Protein AF-A0A545T3X7-F1 (afdb_monomer)

Organism: NCBI:txid2591009

Secondary structure (DSSP, 8-state):
--HHHHHHHHHHHHHHHHHHHHHHHHHHHHHHHHHHHHHHHHHHHHHHHHHH-HHHHHHHHHHHHHHHHHHHHHHHHHHHHHHHHHHHHHHHHHHHHHHHHHHHHHHHHHHHHHHHHHHHHHHHHHHHHHHHHHHHHHTT-

Radius of gyration: 34.67 Å; Cα contacts (8 Å, |Δi|>4): 52; chains: 1; bounding box: 70×32×105 Å

Mean predicted aligned error: 6.69 Å

Structure (mmCIF, N/CA/C/O backbone):
data_AF-A0A545T3X7-F1
#
_entry.id   AF-A0A545T3X7-F1
#
loop_
_atom_site.group_PDB
_atom_site.id
_atom_site.type_symbol
_atom_site.label_atom_id
_atom_site.label_alt_id
_atom_site.label_comp_id
_atom_site.label_asym_id
_atom_site.label_entity_id
_atom_site.label_seq_id
_atom_site.pdbx_PDB_ins_code
_atom_site.Cartn_x
_atom_site.Cartn_y
_atom_site.Cartn_z
_atom_site.occupancy
_atom_site.B_iso_or_equiv
_atom_site.auth_seq_id
_atom_site.auth_comp_id
_atom_site.auth_asym_id
_atom_site.auth_atom_id
_atom_site.pdbx_PDB_model_num
ATOM 1 N N . MET A 1 1 ? -28.451 -6.592 16.609 1.00 58.19 1 MET A N 1
ATOM 2 C CA . MET A 1 1 ? -27.197 -5.908 16.231 1.00 58.19 1 MET A CA 1
ATOM 3 C C . MET A 1 1 ? -27.307 -4.470 16.694 1.00 58.19 1 MET A C 1
ATOM 5 O O . MET A 1 1 ? -28.327 -3.854 16.415 1.00 58.19 1 MET A O 1
ATOM 9 N N . THR A 1 2 ? -26.345 -3.978 17.474 1.00 78.81 2 THR A N 1
ATOM 10 C CA . THR A 1 2 ? -26.318 -2.575 17.917 1.00 78.81 2 THR A CA 1
ATOM 11 C C . THR A 1 2 ? -25.789 -1.687 16.787 1.00 78.81 2 THR A C 1
ATOM 13 O O . THR A 1 2 ? -25.039 -2.161 15.934 1.00 78.81 2 THR A O 1
ATOM 16 N N . ALA A 1 3 ? -26.154 -0.401 16.780 1.00 84.00 3 ALA A N 1
ATOM 17 C CA . ALA A 1 3 ? -25.655 0.569 15.797 1.00 84.00 3 ALA A CA 1
ATOM 18 C C . ALA A 1 3 ? -24.112 0.668 15.786 1.00 84.00 3 ALA A C 1
ATOM 20 O O . ALA A 1 3 ? -23.499 0.951 14.758 1.00 84.00 3 ALA A O 1
ATOM 21 N N . LEU A 1 4 ? -23.470 0.370 16.919 1.00 84.69 4 LEU A N 1
ATOM 22 C CA . LEU A 1 4 ? -22.017 0.355 17.048 1.00 84.69 4 LEU A CA 1
ATOM 23 C C . LEU A 1 4 ? -21.366 -0.818 16.300 1.00 84.69 4 LEU A C 1
ATOM 25 O O . LEU A 1 4 ? -20.344 -0.631 15.648 1.00 84.69 4 LEU A O 1
ATOM 29 N N . ASN A 1 5 ? -21.990 -1.999 16.311 1.00 87.19 5 ASN A N 1
ATOM 30 C CA . ASN A 1 5 ? -21.491 -3.167 15.582 1.00 87.19 5 ASN A CA 1
ATOM 31 C C . ASN A 1 5 ? -21.538 -2.940 14.056 1.00 87.19 5 ASN A C 1
ATOM 33 O O . ASN A 1 5 ? -20.607 -3.305 13.339 1.00 87.19 5 ASN A O 1
ATOM 37 N N . SER A 1 6 ? -22.574 -2.251 13.554 1.00 90.00 6 SER A N 1
ATOM 38 C CA . SER A 1 6 ? -22.614 -1.837 12.144 1.00 90.00 6 SER A CA 1
ATOM 39 C C . SER A 1 6 ? -21.511 -0.839 11.788 1.00 90.00 6 SER A C 1
ATOM 41 O O . SER A 1 6 ? -20.906 -0.987 10.731 1.00 90.00 6 SER A O 1
ATOM 43 N N . LEU A 1 7 ? -21.199 0.124 12.664 1.00 90.19 7 LEU A N 1
ATOM 44 C CA . LEU A 1 7 ? -20.109 1.082 12.433 1.00 90.19 7 LEU A CA 1
ATOM 45 C C . LEU A 1 7 ? -18.742 0.391 12.388 1.00 90.19 7 LEU A C 1
ATOM 47 O O . LEU A 1 7 ? -17.956 0.651 11.482 1.00 90.19 7 LEU A O 1
ATOM 51 N N . VAL A 1 8 ? -18.482 -0.547 13.305 1.00 92.94 8 VAL A N 1
ATOM 52 C CA . VAL A 1 8 ? -17.253 -1.361 13.285 1.00 92.94 8 VAL A CA 1
ATOM 53 C C . VAL A 1 8 ? -17.110 -2.095 11.951 1.00 92.94 8 VAL A C 1
ATOM 55 O O . VAL A 1 8 ? -16.026 -2.115 11.374 1.00 92.94 8 VAL A O 1
ATOM 58 N N . ARG A 1 9 ? -18.201 -2.664 11.424 1.00 94.31 9 ARG A N 1
ATOM 59 C CA . ARG A 1 9 ? -18.182 -3.377 10.142 1.00 94.31 9 ARG A CA 1
ATOM 60 C C . ARG A 1 9 ? -17.908 -2.457 8.951 1.00 94.31 9 ARG A C 1
ATOM 62 O O . ARG A 1 9 ? -17.160 -2.853 8.063 1.00 94.31 9 ARG A O 1
ATOM 69 N N . VAL A 1 10 ? -18.495 -1.260 8.931 1.00 95.06 10 VAL A N 1
ATOM 70 C CA . VAL A 1 10 ? -18.242 -0.264 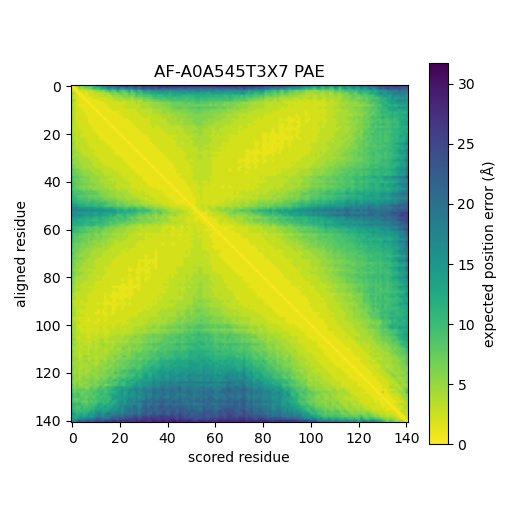7.876 1.00 95.06 10 VAL A CA 1
ATOM 71 C C . VAL A 1 10 ? -16.772 0.149 7.886 1.00 95.06 10 VAL A C 1
ATOM 73 O O . VAL A 1 10 ? -16.106 0.027 6.865 1.00 95.06 10 VAL A O 1
ATOM 76 N N . HIS A 1 11 ? -16.225 0.515 9.046 1.00 93.75 11 HIS A N 1
ATOM 77 C CA . HIS A 1 11 ? -14.818 0.913 9.149 1.00 93.75 11 HIS A CA 1
ATOM 78 C C . HIS A 1 11 ? -13.834 -0.232 8.883 1.00 93.75 11 HIS A C 1
ATOM 80 O O . HIS A 1 11 ? -12.724 0.006 8.413 1.00 93.75 11 HIS A O 1
ATOM 86 N N . GLN A 1 12 ? -14.225 -1.480 9.154 1.00 96.44 12 GLN A N 1
ATOM 87 C CA . GLN A 1 12 ? -13.440 -2.646 8.756 1.00 96.44 12 GLN A CA 1
ATOM 88 C C . GLN A 1 12 ? -13.368 -2.757 7.229 1.00 96.44 12 GLN A C 1
ATOM 90 O O . GLN A 1 12 ? -12.285 -2.950 6.686 1.00 96.44 12 GLN A O 1
ATOM 95 N N . TRP A 1 13 ? -14.500 -2.589 6.542 1.00 97.38 13 TRP A N 1
ATOM 96 C CA . TRP A 1 13 ? -14.544 -2.623 5.082 1.00 97.38 13 TRP A CA 1
ATOM 97 C C . TRP A 1 13 ? -13.743 -1.473 4.454 1.00 97.38 13 TRP A C 1
ATOM 99 O O . TRP A 1 13 ? -12.952 -1.717 3.549 1.00 97.38 13 TRP A O 1
ATOM 109 N N . GLU A 1 14 ? -13.856 -0.255 4.992 1.00 96.06 14 GLU A N 1
ATOM 110 C CA . GLU A 1 14 ? -13.044 0.896 4.562 1.00 96.06 14 GLU A CA 1
ATOM 111 C C . GLU A 1 14 ? -11.536 0.645 4.731 1.00 96.06 14 GLU A C 1
ATOM 113 O O . GLU A 1 14 ? -10.732 1.008 3.869 1.00 96.06 14 GLU A O 1
ATOM 118 N N . LEU A 1 15 ? -11.129 0.019 5.842 1.00 98.00 15 LEU A N 1
ATOM 119 C CA . LEU A 1 15 ? -9.733 -0.348 6.073 1.00 98.00 15 LEU A CA 1
ATOM 120 C C . LEU A 1 15 ? -9.252 -1.377 5.046 1.00 98.00 15 LEU A C 1
ATOM 122 O O . LEU A 1 15 ? -8.137 -1.260 4.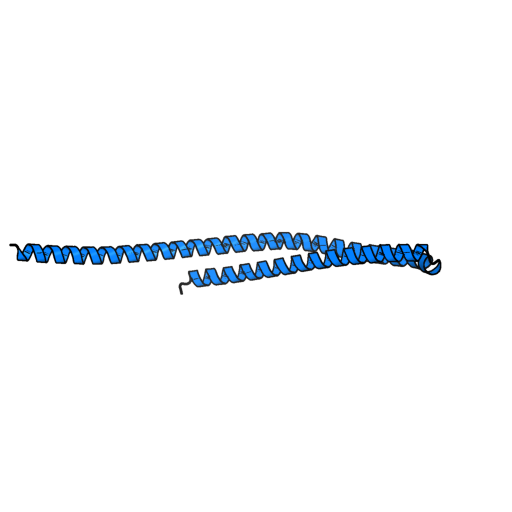532 1.00 98.00 15 LEU A O 1
ATOM 126 N N . ASP A 1 16 ? -10.072 -2.386 4.763 1.00 98.19 16 ASP A N 1
ATOM 127 C CA . ASP A 1 16 ? -9.733 -3.443 3.815 1.00 98.19 16 ASP A CA 1
ATOM 128 C C . ASP A 1 16 ? -9.641 -2.898 2.380 1.00 98.19 16 ASP A C 1
ATOM 130 O O . ASP A 1 16 ? -8.707 -3.245 1.658 1.00 98.19 16 ASP A O 1
ATOM 134 N N . GLU A 1 17 ? -10.516 -1.967 1.993 1.00 98.06 17 GLU A N 1
ATOM 135 C CA . GLU A 1 17 ? -10.444 -1.263 0.706 1.00 98.06 17 GLU A CA 1
ATOM 136 C C . GLU A 1 17 ? -9.143 -0.456 0.570 1.00 98.06 17 GLU A C 1
ATOM 138 O O . GLU A 1 17 ? -8.426 -0.573 -0.429 1.00 98.06 17 GLU A O 1
ATOM 143 N N . LYS A 1 18 ? -8.773 0.310 1.604 1.00 97.75 18 LYS A N 1
ATOM 144 C CA . LYS A 1 18 ? -7.517 1.079 1.614 1.00 97.75 18 LYS A CA 1
ATOM 145 C C . LYS A 1 18 ? -6.285 0.181 1.553 1.00 97.75 18 LYS A C 1
ATOM 147 O O . LYS A 1 18 ? -5.332 0.490 0.839 1.00 97.75 18 LYS A O 1
ATOM 152 N N . ARG A 1 19 ? -6.302 -0.948 2.266 1.00 98.31 19 ARG A N 1
ATOM 153 C CA . ARG A 1 19 ? -5.233 -1.957 2.204 1.00 98.31 19 ARG A CA 1
ATOM 154 C C . ARG A 1 19 ? -5.122 -2.579 0.821 1.00 98.31 19 ARG A C 1
ATOM 156 O O . ARG A 1 19 ? -4.009 -2.761 0.341 1.00 98.31 19 ARG A O 1
ATOM 163 N N . GLN A 1 20 ? -6.252 -2.877 0.185 1.00 98.44 20 GLN A N 1
ATOM 164 C CA . GLN A 1 20 ? -6.268 -3.419 -1.167 1.00 98.44 20 GLN A CA 1
ATOM 165 C C . GLN A 1 20 ? -5.666 -2.420 -2.162 1.00 98.44 20 GLN A C 1
ATOM 167 O O . GLN A 1 20 ? -4.782 -2.785 -2.933 1.00 98.44 20 GLN A O 1
ATOM 172 N N . LYS A 1 21 ? -6.060 -1.145 -2.078 1.00 98.00 21 LYS A N 1
ATOM 173 C CA . LYS A 1 21 ? -5.492 -0.067 -2.899 1.00 98.00 21 LYS A CA 1
ATOM 174 C C . LYS A 1 21 ? -3.978 0.074 -2.704 1.00 98.00 21 LYS A C 1
ATOM 176 O O . LYS A 1 21 ? -3.251 0.165 -3.691 1.00 98.00 21 LYS A O 1
ATOM 181 N N . LEU A 1 22 ? -3.500 0.052 -1.457 1.00 98.50 22 LEU A N 1
ATOM 182 C CA . LEU A 1 22 ? -2.067 0.070 -1.145 1.00 98.50 22 LEU A CA 1
ATOM 183 C C . LEU A 1 22 ? -1.344 -1.134 -1.769 1.00 98.50 22 LEU A C 1
ATOM 185 O O . LEU A 1 22 ? -0.340 -0.955 -2.454 1.00 98.50 22 LEU A O 1
ATOM 189 N N . ALA A 1 23 ? -1.881 -2.343 -1.595 1.00 98.50 23 ALA A N 1
ATOM 190 C CA . ALA A 1 23 ? -1.289 -3.558 -2.147 1.00 98.50 23 ALA A CA 1
ATOM 191 C C . ALA A 1 23 ? -1.215 -3.525 -3.683 1.00 98.50 23 ALA A C 1
ATOM 193 O O . ALA A 1 23 ? -0.242 -3.994 -4.271 1.00 98.50 23 ALA A O 1
ATOM 194 N N . ASP A 1 24 ? -2.220 -2.959 -4.353 1.00 98.38 24 ASP A N 1
ATOM 195 C CA . ASP A 1 24 ? -2.216 -2.824 -5.811 1.00 98.38 24 ASP A CA 1
ATOM 196 C C . ASP A 1 24 ? -1.183 -1.799 -6.300 1.00 98.38 24 ASP A C 1
ATOM 198 O O . ASP A 1 24 ? -0.534 -2.029 -7.325 1.00 98.38 24 ASP A O 1
ATOM 202 N N . MET A 1 25 ? -0.963 -0.716 -5.548 1.00 98.25 25 MET A N 1
ATOM 203 C CA . MET A 1 25 ? 0.115 0.240 -5.821 1.00 98.25 25 MET A CA 1
ATOM 204 C C . MET A 1 25 ? 1.501 -0.384 -5.622 1.00 98.25 25 MET A C 1
ATOM 206 O O . MET A 1 25 ? 2.366 -0.223 -6.481 1.00 98.25 25 MET A O 1
ATOM 210 N N . GLU A 1 26 ? 1.710 -1.139 -4.541 1.00 97.94 26 GLU A N 1
ATOM 211 C CA . GLU A 1 26 ? 2.975 -1.844 -4.284 1.00 97.94 26 GLU A CA 1
ATOM 212 C C . GLU A 1 26 ? 3.270 -2.876 -5.386 1.00 97.94 26 GLU A C 1
ATOM 214 O O . GLU A 1 26 ? 4.360 -2.884 -5.953 1.00 97.94 26 GLU A O 1
ATOM 219 N N . ARG A 1 27 ? 2.266 -3.654 -5.814 1.00 98.56 27 ARG A N 1
ATOM 220 C CA . ARG A 1 27 ? 2.402 -4.575 -6.959 1.00 98.56 27 ARG A CA 1
ATOM 221 C C . ARG A 1 27 ? 2.758 -3.859 -8.258 1.00 98.56 27 ARG A C 1
ATOM 223 O O . ARG A 1 27 ? 3.465 -4.420 -9.096 1.00 98.56 27 ARG A O 1
ATOM 230 N N . LEU A 1 28 ? 2.217 -2.663 -8.486 1.00 98.12 28 LEU A N 1
ATOM 231 C CA . LEU A 1 28 ? 2.560 -1.871 -9.665 1.00 98.12 28 LEU A CA 1
ATOM 232 C C . LEU A 1 28 ? 4.011 -1.381 -9.593 1.00 98.12 28 LEU A C 1
ATOM 234 O O . LEU A 1 28 ? 4.705 -1.414 -10.608 1.00 98.12 28 LEU A O 1
ATOM 238 N N . LEU A 1 29 ? 4.484 -0.986 -8.410 1.00 98.19 29 LEU A N 1
ATOM 239 C CA . LEU A 1 29 ? 5.877 -0.598 -8.201 1.00 98.19 29 LEU A CA 1
ATOM 240 C C . LEU A 1 29 ? 6.825 -1.765 -8.501 1.00 98.19 29 LEU A C 1
ATOM 242 O O . LEU A 1 29 ? 7.779 -1.586 -9.259 1.00 98.19 29 LEU A O 1
ATOM 246 N N . ASP A 1 30 ? 6.518 -2.960 -7.996 1.00 98.38 30 ASP A N 1
ATOM 247 C CA . ASP A 1 30 ? 7.300 -4.172 -8.260 1.00 98.38 30 ASP A CA 1
ATOM 248 C C . ASP A 1 30 ? 7.350 -4.499 -9.760 1.00 98.38 30 ASP A C 1
ATOM 250 O O . ASP A 1 30 ? 8.393 -4.869 -10.302 1.00 98.38 30 ASP A O 1
ATOM 254 N N . LYS A 1 31 ? 6.230 -4.333 -10.477 1.00 98.25 31 LYS A N 1
ATOM 255 C CA . LYS A 1 31 ? 6.192 -4.504 -11.939 1.00 98.25 31 LYS A CA 1
ATOM 256 C C . LYS A 1 31 ? 7.114 -3.516 -12.650 1.00 98.25 31 LYS A C 1
ATOM 258 O O . LYS A 1 31 ? 7.895 -3.937 -13.495 1.00 98.25 31 LYS A O 1
ATOM 263 N N . LEU A 1 32 ? 7.077 -2.235 -12.281 1.00 97.94 32 LEU A N 1
ATOM 264 C CA . LEU A 1 32 ? 7.949 -1.214 -12.875 1.00 97.94 32 LEU A CA 1
ATOM 265 C C . LEU A 1 32 ? 9.436 -1.488 -12.603 1.00 97.94 32 LEU A C 1
ATOM 267 O O . LEU A 1 32 ? 10.267 -1.283 -13.488 1.00 97.94 32 LEU A O 1
ATOM 271 N N . GLN A 1 33 ? 9.776 -1.986 -11.412 1.00 97.88 33 GLN A N 1
ATOM 272 C CA . GLN A 1 33 ? 11.141 -2.407 -11.082 1.00 97.88 33 GLN A CA 1
ATOM 273 C C . GLN A 1 33 ? 11.600 -3.588 -11.945 1.00 97.88 33 GLN A C 1
ATOM 275 O O . GLN A 1 33 ? 12.714 -3.578 -12.471 1.00 97.88 33 GLN A O 1
ATOM 280 N N . ASN A 1 34 ? 10.732 -4.583 -12.136 1.00 98.06 34 ASN A N 1
ATOM 281 C CA . ASN A 1 34 ? 11.021 -5.722 -13.004 1.00 98.06 34 ASN A CA 1
ATOM 282 C C . ASN A 1 34 ? 11.188 -5.296 -14.469 1.00 98.06 34 ASN A C 1
ATOM 284 O O . ASN A 1 34 ? 12.133 -5.732 -15.127 1.00 98.06 34 ASN A O 1
ATOM 288 N N . ASP A 1 35 ? 10.325 -4.408 -14.966 1.00 97.12 35 ASP A N 1
ATOM 289 C CA . ASP A 1 35 ? 10.424 -3.862 -16.322 1.00 97.12 35 ASP A CA 1
ATOM 290 C C . ASP A 1 35 ? 11.742 -3.104 -16.524 1.00 97.12 35 ASP A C 1
ATOM 292 O O . ASP A 1 35 ? 12.395 -3.245 -17.561 1.00 97.12 35 ASP A O 1
ATOM 296 N N . LEU A 1 36 ? 12.166 -2.323 -15.525 1.00 97.25 36 LEU A N 1
ATOM 297 C CA . LEU A 1 36 ? 13.448 -1.627 -15.549 1.00 97.25 36 LEU A CA 1
ATOM 298 C C . LEU A 1 36 ? 14.616 -2.616 -15.652 1.00 97.25 36 LEU A C 1
ATOM 300 O O . LEU A 1 36 ? 15.474 -2.456 -16.520 1.00 97.25 36 LEU A O 1
ATOM 304 N N . MET A 1 37 ? 14.611 -3.667 -14.830 1.00 97.50 37 MET A N 1
ATOM 305 C CA . MET A 1 37 ? 15.639 -4.709 -14.860 1.00 97.50 37 MET A CA 1
ATOM 306 C C . MET A 1 37 ? 15.693 -5.419 -16.222 1.00 97.50 37 MET A C 1
ATOM 308 O O . MET A 1 37 ? 16.777 -5.656 -16.754 1.00 97.50 37 MET A O 1
ATOM 312 N N . GLN A 1 38 ? 14.541 -5.734 -16.820 1.00 97.19 38 GLN A N 1
ATOM 313 C CA . GLN A 1 38 ? 14.487 -6.354 -18.148 1.00 97.19 38 GLN A CA 1
ATOM 314 C C . GLN A 1 38 ? 15.058 -5.440 -19.236 1.00 97.19 38 GLN A C 1
ATOM 316 O O . GLN A 1 38 ? 15.784 -5.905 -20.115 1.00 97.19 38 GLN A O 1
ATOM 321 N N . ILE A 1 39 ? 14.768 -4.138 -19.172 1.00 96.50 39 ILE A N 1
ATOM 322 C CA . ILE A 1 39 ? 15.319 -3.153 -20.110 1.00 96.50 39 ILE A CA 1
ATOM 323 C C . ILE A 1 39 ? 16.841 -3.063 -19.974 1.00 96.50 39 ILE A C 1
ATOM 325 O O . ILE A 1 39 ? 17.536 -2.985 -20.985 1.00 96.50 39 ILE A O 1
ATOM 329 N N . GLU A 1 40 ? 17.372 -3.096 -18.753 1.00 95.25 40 GLU A N 1
ATOM 330 C CA . GLU A 1 40 ? 18.818 -3.068 -18.511 1.00 95.25 40 GLU A CA 1
ATOM 331 C C . GLU A 1 40 ? 19.510 -4.333 -19.033 1.00 95.25 40 GLU A C 1
ATOM 333 O O . GLU A 1 40 ? 20.544 -4.245 -19.696 1.00 95.25 40 GLU A O 1
ATOM 338 N N . GLN A 1 41 ? 18.905 -5.506 -18.831 1.00 96.75 41 GLN A N 1
ATOM 339 C CA . GLN A 1 41 ? 19.405 -6.761 -19.399 1.00 96.75 41 GLN A CA 1
ATOM 340 C C . GLN A 1 41 ? 19.390 -6.739 -20.933 1.00 96.75 41 GLN A C 1
ATOM 342 O O . GLN A 1 41 ? 20.384 -7.101 -21.568 1.00 96.75 41 GLN A O 1
ATOM 347 N N . ALA A 1 42 ? 18.290 -6.272 -21.533 1.00 95.12 42 ALA A N 1
ATOM 348 C CA . ALA A 1 42 ? 18.171 -6.129 -22.981 1.00 95.12 42 ALA A CA 1
ATOM 349 C C . ALA A 1 42 ? 19.214 -5.146 -23.532 1.00 95.12 42 ALA A C 1
ATOM 351 O O . ALA A 1 42 ? 19.853 -5.422 -24.545 1.00 95.12 42 ALA A O 1
ATOM 352 N N . TYR A 1 43 ? 19.448 -4.030 -22.840 1.00 96.00 43 TYR A N 1
ATOM 353 C CA . TYR A 1 43 ? 20.463 -3.049 -23.213 1.00 96.00 43 TYR A CA 1
ATOM 354 C C . TYR A 1 43 ? 21.876 -3.640 -23.238 1.00 96.00 43 TYR A C 1
ATOM 356 O O . TYR A 1 43 ? 22.597 -3.466 -24.220 1.00 96.00 43 TYR A O 1
ATOM 364 N N . GLU A 1 44 ? 22.265 -4.385 -22.201 1.00 95.94 44 GLU A N 1
ATOM 365 C CA . GLU A 1 44 ? 23.579 -5.036 -22.164 1.00 95.94 44 GLU A CA 1
ATOM 366 C C . GLU A 1 44 ? 23.720 -6.127 -23.233 1.00 95.94 44 GLU A C 1
ATOM 368 O O . GLU A 1 44 ? 24.808 -6.316 -23.782 1.00 95.94 44 GLU A O 1
ATOM 373 N N . SER A 1 45 ? 22.634 -6.830 -23.570 1.00 94.75 45 SER A N 1
ATOM 374 C CA . SER A 1 45 ? 22.643 -7.792 -24.677 1.00 94.75 45 SER A CA 1
ATOM 375 C C . SER A 1 45 ? 22.855 -7.106 -26.031 1.00 94.75 45 SER A C 1
ATOM 377 O O . SER A 1 45 ? 23.737 -7.514 -26.788 1.00 94.75 45 SER A O 1
ATOM 379 N N . GLU A 1 46 ? 22.150 -6.001 -26.286 1.00 93.38 46 GLU A N 1
ATOM 380 C CA . GLU A 1 46 ? 22.247 -5.245 -27.536 1.00 93.38 46 GLU A CA 1
ATOM 381 C C . GLU A 1 46 ? 23.638 -4.621 -27.701 1.00 93.38 46 GLU A C 1
ATOM 383 O O . GLU A 1 46 ? 24.239 -4.663 -28.772 1.00 93.38 46 GLU A O 1
ATOM 388 N N . LYS A 1 47 ? 24.211 -4.115 -26.604 1.00 93.75 47 LYS A N 1
ATOM 389 C CA . LYS A 1 47 ? 25.567 -3.558 -26.579 1.00 93.75 47 LYS A CA 1
ATOM 390 C C . LYS A 1 47 ? 26.628 -4.588 -26.974 1.00 93.75 47 LYS A C 1
ATOM 392 O O . LYS A 1 47 ? 27.574 -4.261 -27.695 1.00 93.75 47 LYS A O 1
ATOM 397 N N . LYS A 1 48 ? 26.486 -5.837 -26.517 1.00 94.56 48 LYS A N 1
ATOM 398 C CA . LYS A 1 48 ? 27.389 -6.933 -26.906 1.00 94.56 48 LYS A CA 1
ATOM 399 C C . LYS A 1 48 ? 27.272 -7.233 -28.399 1.00 94.56 48 LYS A C 1
ATOM 401 O O . LYS A 1 48 ? 28.297 -7.332 -29.064 1.00 94.56 48 LYS A O 1
ATOM 406 N N . ILE A 1 49 ? 26.050 -7.300 -28.930 1.00 93.12 49 ILE A N 1
ATOM 407 C CA . ILE A 1 49 ? 25.793 -7.542 -30.360 1.00 93.12 49 ILE A CA 1
ATOM 408 C C . ILE A 1 49 ? 26.398 -6.422 -31.218 1.00 93.12 49 ILE A C 1
ATOM 410 O O . ILE A 1 49 ? 27.112 -6.702 -32.182 1.00 93.12 49 ILE A O 1
ATOM 414 N N . ALA A 1 50 ? 26.204 -5.165 -30.816 1.00 92.81 50 ALA A N 1
ATOM 415 C CA . ALA A 1 50 ? 26.778 -3.993 -31.477 1.00 92.81 50 ALA A CA 1
ATOM 416 C C . ALA A 1 50 ? 28.317 -3.992 -31.496 1.00 92.81 50 ALA A C 1
ATOM 418 O O . ALA A 1 50 ? 28.922 -3.376 -32.365 1.00 92.81 50 ALA A O 1
ATOM 419 N N . THR A 1 51 ? 28.970 -4.701 -30.569 1.00 92.19 51 THR A N 1
ATOM 420 C CA . THR A 1 51 ? 30.435 -4.854 -30.569 1.00 92.19 51 THR A CA 1
ATOM 421 C C . THR A 1 51 ? 30.906 -5.889 -31.603 1.00 92.19 51 THR A C 1
ATOM 423 O O . THR A 1 51 ? 32.059 -5.858 -32.022 1.00 92.19 51 THR A O 1
ATOM 426 N N . THR A 1 52 ? 30.039 -6.818 -32.019 1.00 93.75 52 THR A N 1
ATOM 427 C CA . THR A 1 52 ? 30.385 -7.930 -32.923 1.00 93.75 52 THR A CA 1
ATOM 428 C C . THR A 1 52 ? 29.917 -7.714 -34.368 1.00 93.75 52 THR A C 1
ATOM 430 O O . THR A 1 52 ? 30.559 -8.228 -35.280 1.00 93.75 52 THR A O 1
ATOM 433 N N . SER A 1 53 ? 28.843 -6.949 -34.604 1.00 92.94 53 SER A N 1
ATOM 434 C CA . SER A 1 53 ? 28.330 -6.637 -35.951 1.00 92.94 53 SER A CA 1
ATOM 435 C C . SER A 1 53 ? 28.458 -5.138 -36.270 1.00 92.94 53 SER A C 1
ATOM 437 O O . SER A 1 53 ? 27.910 -4.313 -35.534 1.00 92.94 53 SER A O 1
ATOM 439 N N . PRO A 1 54 ? 29.119 -4.765 -37.384 1.00 88.31 54 PRO A N 1
ATOM 440 C CA . PRO A 1 54 ? 29.187 -3.381 -37.860 1.00 88.31 54 PRO A CA 1
ATOM 441 C C . PRO A 1 54 ? 27.814 -2.770 -38.173 1.00 88.31 54 PRO A C 1
ATOM 443 O O . PRO A 1 54 ? 27.592 -1.586 -37.920 1.00 88.31 54 PRO A O 1
ATOM 446 N N . GLU A 1 55 ? 26.875 -3.567 -38.691 1.00 88.75 55 GLU A N 1
ATOM 447 C CA . GLU A 1 55 ? 25.506 -3.128 -38.971 1.00 88.75 55 GLU A CA 1
ATOM 448 C C . GLU A 1 55 ? 24.760 -2.790 -37.673 1.00 88.75 55 GLU A C 1
ATOM 450 O O . GLU A 1 55 ? 24.114 -1.744 -37.577 1.00 88.75 55 GLU A O 1
ATOM 455 N N . ALA A 1 56 ? 24.899 -3.634 -36.645 1.00 87.81 56 ALA A N 1
ATOM 456 C CA . ALA A 1 56 ? 24.324 -3.384 -35.325 1.00 87.81 56 ALA A CA 1
ATOM 457 C C . ALA A 1 56 ? 24.978 -2.177 -34.628 1.00 87.81 56 ALA A C 1
ATOM 459 O O . ALA A 1 56 ? 24.287 -1.386 -33.984 1.00 87.81 56 ALA A O 1
ATOM 460 N N . ALA A 1 57 ? 26.289 -1.975 -34.809 1.00 90.06 57 ALA A N 1
ATOM 461 C CA . ALA A 1 57 ? 27.011 -0.821 -34.273 1.00 90.06 57 ALA A CA 1
ATOM 462 C C . ALA A 1 57 ? 26.442 0.519 -34.770 1.00 90.06 57 ALA A C 1
ATOM 464 O O . ALA A 1 57 ? 26.365 1.478 -34.002 1.00 90.06 57 ALA A O 1
ATOM 465 N N . ALA A 1 58 ? 26.006 0.581 -36.032 1.00 92.00 58 ALA A N 1
ATOM 466 C CA . ALA A 1 58 ? 25.424 1.788 -36.616 1.00 92.00 58 ALA A CA 1
ATOM 467 C C . ALA A 1 58 ? 24.027 2.117 -36.053 1.00 92.00 58 ALA A C 1
ATOM 469 O O . ALA A 1 58 ? 23.690 3.290 -35.893 1.00 92.00 58 ALA A O 1
ATOM 470 N N . ALA A 1 59 ? 23.216 1.103 -35.731 1.00 91.56 59 ALA A N 1
ATOM 471 C CA . ALA A 1 59 ? 21.865 1.282 -35.188 1.00 91.56 59 ALA A CA 1
ATOM 472 C C . ALA A 1 59 ? 21.836 1.493 -33.660 1.00 91.56 59 ALA A C 1
ATOM 474 O O . ALA A 1 59 ? 20.888 2.081 -33.127 1.00 91.56 59 ALA A O 1
ATOM 475 N N . PHE A 1 60 ? 22.877 1.044 -32.953 1.00 93.19 60 PHE A N 1
ATOM 476 C CA . PHE A 1 60 ? 22.945 1.042 -31.492 1.00 93.19 60 PHE A CA 1
ATOM 477 C C . PHE A 1 60 ? 22.742 2.414 -30.818 1.00 93.19 60 PHE A C 1
ATOM 479 O O . PHE A 1 60 ? 22.012 2.457 -29.827 1.00 93.19 60 PHE A O 1
ATOM 486 N N . PRO A 1 61 ? 23.292 3.546 -31.308 1.00 94.69 61 PRO A N 1
ATOM 487 C CA . PRO A 1 61 ? 23.080 4.850 -30.671 1.00 94.69 61 PRO A CA 1
ATOM 488 C C . PRO A 1 61 ? 21.599 5.240 -30.573 1.00 94.69 61 PRO A C 1
ATOM 490 O O . PRO A 1 61 ? 21.133 5.642 -29.507 1.00 94.69 61 PRO A O 1
ATOM 493 N N . ASN A 1 62 ? 20.833 5.025 -31.648 1.00 94.88 62 ASN A N 1
ATOM 494 C CA . ASN A 1 62 ? 19.397 5.315 -31.671 1.00 94.88 62 ASN A CA 1
ATOM 495 C C . ASN A 1 62 ? 18.631 4.432 -30.675 1.00 94.88 62 ASN A C 1
ATOM 497 O O . ASN A 1 62 ? 17.730 4.903 -29.977 1.00 94.88 62 ASN A O 1
ATOM 501 N N . TYR A 1 63 ? 19.004 3.153 -30.582 1.00 93.81 63 TYR A N 1
ATOM 502 C CA . TYR A 1 63 ? 18.440 2.236 -29.595 1.00 93.81 63 TYR A CA 1
ATOM 503 C C . TYR A 1 63 ? 18.777 2.665 -28.159 1.00 93.81 63 TYR A C 1
ATOM 505 O O . TYR A 1 63 ? 17.895 2.706 -27.300 1.00 93.81 63 TYR A O 1
ATOM 513 N N . ALA A 1 64 ? 20.031 3.043 -27.898 1.00 95.06 64 ALA A N 1
ATOM 514 C CA . ALA A 1 64 ? 20.491 3.487 -26.587 1.00 95.06 64 ALA A CA 1
ATOM 515 C C . ALA A 1 64 ? 19.742 4.740 -26.105 1.00 95.06 64 ALA A C 1
ATOM 517 O O . ALA A 1 64 ? 19.327 4.801 -24.943 1.00 95.06 64 ALA A O 1
ATOM 518 N N . ASP A 1 65 ? 19.497 5.705 -26.994 1.00 96.81 65 ASP A N 1
ATOM 519 C CA . ASP A 1 65 ? 18.708 6.898 -26.678 1.00 96.81 65 ASP A CA 1
ATOM 520 C C . ASP A 1 65 ? 17.243 6.556 -26.366 1.00 96.81 65 ASP A C 1
ATOM 522 O O . ASP A 1 65 ? 16.679 7.059 -25.386 1.00 96.81 65 ASP A O 1
ATOM 526 N N . ALA A 1 66 ? 16.637 5.641 -27.130 1.00 95.88 66 ALA A N 1
ATOM 527 C CA . ALA A 1 66 ? 15.282 5.159 -26.865 1.00 95.88 66 ALA A CA 1
ATOM 528 C C . ALA A 1 66 ? 15.180 4.441 -25.505 1.00 95.88 66 ALA A C 1
ATOM 530 O O . ALA A 1 66 ? 14.256 4.704 -24.726 1.00 95.88 66 ALA A O 1
ATOM 531 N N . VAL A 1 67 ? 16.154 3.585 -25.176 1.00 96.56 67 VAL A N 1
ATOM 532 C CA . VAL A 1 67 ? 16.250 2.903 -23.877 1.00 96.56 67 VAL A CA 1
ATOM 533 C C . VAL A 1 67 ? 16.419 3.907 -22.740 1.00 96.56 67 VAL A C 1
ATOM 535 O O . VAL A 1 67 ? 15.714 3.818 -21.734 1.00 96.56 67 VAL A O 1
ATOM 538 N N . LYS A 1 68 ? 17.296 4.903 -22.898 1.00 96.69 68 LYS A N 1
ATOM 539 C CA . LYS A 1 68 ? 17.518 5.955 -21.898 1.00 96.69 68 LYS A CA 1
ATOM 540 C C . LYS A 1 68 ? 16.238 6.739 -21.615 1.00 96.69 68 LYS A C 1
ATOM 542 O O . LYS A 1 68 ? 15.922 6.983 -20.448 1.00 96.69 68 LYS A O 1
ATOM 547 N N . LEU A 1 69 ? 15.488 7.101 -22.657 1.00 97.12 69 LEU A N 1
ATOM 548 C CA . LEU A 1 69 ? 14.203 7.784 -22.514 1.00 97.12 69 LEU A CA 1
ATOM 549 C C . LEU A 1 69 ? 13.171 6.902 -21.800 1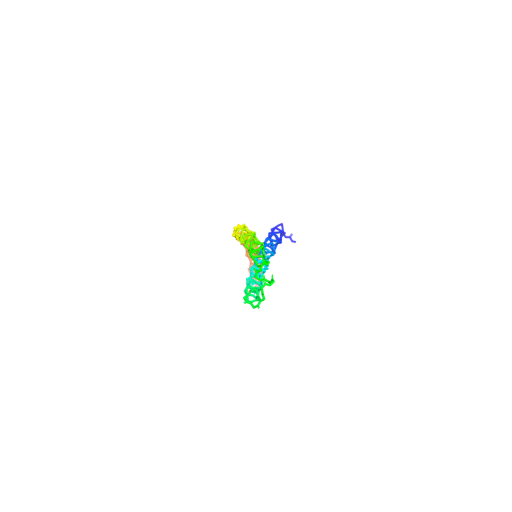.00 97.12 69 LEU A C 1
ATOM 551 O O . LEU A 1 69 ? 12.486 7.371 -20.891 1.00 97.12 69 LEU A O 1
ATOM 555 N N . ARG A 1 70 ? 13.072 5.622 -22.178 1.00 96.31 70 ARG A N 1
ATOM 556 C CA . ARG A 1 70 ? 12.149 4.668 -21.547 1.00 96.31 70 ARG A CA 1
ATOM 557 C C . ARG A 1 70 ? 12.484 4.447 -20.072 1.00 96.31 70 ARG A C 1
ATOM 559 O O . ARG A 1 70 ? 11.583 4.513 -19.241 1.00 96.31 70 ARG A O 1
ATOM 566 N N . ARG A 1 71 ? 13.767 4.267 -19.743 1.00 97.50 71 ARG A N 1
ATOM 567 C CA . ARG A 1 71 ? 14.255 4.153 -18.363 1.00 97.50 71 ARG A CA 1
ATOM 568 C C . ARG A 1 71 ? 13.856 5.365 -17.535 1.00 97.50 71 ARG A C 1
ATOM 570 O O . ARG A 1 71 ? 13.290 5.195 -16.463 1.00 97.50 71 ARG A O 1
ATOM 577 N N . LYS A 1 72 ? 14.101 6.572 -18.055 1.00 97.81 72 LYS A N 1
ATOM 578 C CA . LYS A 1 72 ? 13.736 7.809 -17.360 1.00 97.81 72 LYS A CA 1
ATOM 579 C C . LYS A 1 72 ? 12.236 7.851 -17.051 1.00 97.81 72 LYS A C 1
ATOM 581 O O . LYS A 1 72 ? 11.864 8.092 -15.915 1.00 97.81 72 LYS A O 1
ATOM 586 N N . ARG A 1 73 ? 11.378 7.520 -18.023 1.00 97.50 73 ARG A N 1
ATOM 587 C CA . ARG A 1 73 ? 9.917 7.482 -17.815 1.00 97.50 73 ARG A CA 1
ATOM 588 C C . ARG A 1 73 ? 9.491 6.494 -16.728 1.00 97.50 73 ARG A C 1
ATOM 590 O O . ARG A 1 73 ? 8.604 6.813 -15.940 1.00 97.50 73 ARG A O 1
ATOM 597 N N . ILE A 1 74 ? 10.097 5.306 -16.690 1.00 97.50 74 ILE A N 1
ATOM 598 C CA . ILE A 1 74 ? 9.809 4.304 -15.654 1.00 97.50 74 ILE A CA 1
ATOM 599 C C . ILE A 1 74 ? 10.259 4.817 -14.286 1.00 97.50 74 ILE A C 1
ATOM 601 O O . ILE A 1 74 ? 9.481 4.762 -13.341 1.00 97.50 74 ILE A O 1
ATOM 605 N N . GLN A 1 75 ? 11.464 5.382 -14.190 1.00 97.81 75 GLN A N 1
ATOM 606 C CA . GLN A 1 75 ? 11.990 5.953 -12.948 1.00 97.81 75 GLN A CA 1
ATOM 607 C C . GLN A 1 75 ? 11.122 7.107 -12.428 1.00 97.81 75 GLN A C 1
ATOM 609 O O . GLN A 1 75 ? 10.762 7.109 -11.252 1.00 97.81 75 GLN A O 1
ATOM 614 N N . ASP A 1 76 ? 10.714 8.027 -13.305 1.00 98.06 76 ASP A N 1
ATOM 615 C CA . ASP A 1 76 ? 9.806 9.127 -12.961 1.00 98.06 76 ASP A CA 1
ATOM 616 C C . ASP A 1 76 ? 8.459 8.571 -12.449 1.00 98.06 76 ASP A C 1
ATOM 618 O O . ASP A 1 76 ? 7.939 9.010 -11.423 1.00 98.06 76 ASP A O 1
ATOM 622 N N . SER A 1 77 ? 7.923 7.538 -13.112 1.00 97.56 77 SER A N 1
ATOM 623 C CA . SER A 1 77 ? 6.675 6.874 -12.701 1.00 97.56 77 SER A CA 1
ATOM 624 C C . SER A 1 77 ? 6.809 6.174 -11.345 1.00 97.56 77 SER A C 1
ATOM 626 O O . SER A 1 77 ? 5.908 6.268 -10.514 1.00 97.56 77 SER A O 1
ATOM 628 N N . MET A 1 78 ? 7.939 5.507 -11.091 1.00 98.19 78 MET A N 1
ATOM 629 C CA . MET A 1 78 ? 8.239 4.874 -9.804 1.00 98.19 78 MET A CA 1
ATOM 630 C C . MET A 1 78 ? 8.335 5.905 -8.680 1.00 98.19 78 MET A C 1
ATOM 632 O O . MET A 1 78 ? 7.836 5.654 -7.587 1.00 98.19 78 MET A O 1
ATOM 636 N N . GLN A 1 79 ? 8.940 7.067 -8.939 1.00 98.06 79 GLN A N 1
ATOM 637 C CA . GLN A 1 79 ? 9.044 8.133 -7.947 1.00 98.06 79 GLN A CA 1
ATOM 638 C C . GLN A 1 79 ? 7.659 8.666 -7.569 1.00 98.06 79 GLN A C 1
ATOM 640 O O . GLN A 1 79 ? 7.332 8.723 -6.384 1.00 98.06 79 GLN A O 1
ATOM 645 N N . VAL A 1 80 ? 6.812 8.976 -8.555 1.00 97.88 80 VAL A N 1
ATOM 646 C CA . VAL A 1 80 ? 5.428 9.412 -8.303 1.00 97.88 80 VAL A CA 1
ATOM 647 C C . VAL A 1 80 ? 4.648 8.349 -7.524 1.00 97.88 80 VAL A C 1
ATOM 649 O O . VAL A 1 80 ? 3.983 8.661 -6.534 1.00 97.88 80 VAL A O 1
ATOM 652 N N . LEU A 1 81 ? 4.769 7.083 -7.931 1.00 98.00 81 LEU A N 1
ATOM 653 C CA . LEU A 1 81 ? 4.084 5.973 -7.279 1.00 98.00 81 LEU A CA 1
ATOM 654 C C . LEU A 1 81 ? 4.572 5.752 -5.842 1.00 98.00 81 LEU A C 1
ATOM 656 O O . LEU A 1 81 ? 3.754 5.487 -4.969 1.00 98.00 81 LEU A O 1
ATOM 660 N N . SER A 1 82 ? 5.870 5.913 -5.569 1.00 97.62 82 SER A N 1
ATOM 661 C CA . SER A 1 82 ? 6.419 5.780 -4.213 1.00 97.62 82 SER A CA 1
ATOM 662 C C . SER A 1 82 ? 5.847 6.813 -3.243 1.00 97.62 82 SER A C 1
ATOM 664 O O . SER A 1 82 ? 5.503 6.458 -2.121 1.00 97.62 82 SER A O 1
ATOM 666 N N . VAL A 1 83 ? 5.653 8.058 -3.691 1.00 98.19 83 VAL A N 1
ATOM 667 C CA . VAL A 1 83 ? 5.001 9.095 -2.876 1.00 98.19 83 VAL A CA 1
ATOM 668 C C . VAL A 1 83 ? 3.546 8.710 -2.607 1.00 98.19 83 VAL A C 1
ATOM 670 O O . VAL A 1 83 ? 3.103 8.733 -1.465 1.00 98.19 83 VAL A O 1
ATOM 673 N N . SER A 1 84 ? 2.831 8.247 -3.638 1.00 97.81 84 SER A N 1
ATOM 674 C CA . SER A 1 84 ? 1.440 7.790 -3.493 1.00 97.81 84 SER A CA 1
ATOM 675 C C . SER A 1 84 ? 1.300 6.580 -2.556 1.00 97.81 84 SER A C 1
ATOM 677 O O . SER A 1 84 ? 0.297 6.460 -1.856 1.00 97.81 84 SER A O 1
ATOM 679 N N . ILE A 1 85 ? 2.291 5.683 -2.528 1.00 98.38 85 ILE A N 1
ATOM 680 C CA . ILE A 1 85 ? 2.342 4.544 -1.601 1.00 98.38 85 ILE A CA 1
ATOM 681 C C . ILE A 1 85 ? 2.498 5.030 -0.160 1.00 98.38 85 ILE A C 1
ATOM 683 O O . ILE A 1 85 ? 1.799 4.529 0.720 1.00 98.38 85 ILE A O 1
ATOM 687 N N . GLU A 1 86 ? 3.373 6.002 0.097 1.00 98.31 86 GLU A N 1
ATOM 688 C CA . GLU A 1 86 ? 3.528 6.570 1.440 1.00 98.31 86 GLU A CA 1
ATOM 689 C C . GLU A 1 86 ? 2.243 7.259 1.917 1.00 98.31 86 GLU A C 1
ATOM 691 O O . GLU A 1 86 ? 1.790 7.000 3.036 1.00 98.31 86 GLU A O 1
ATOM 696 N N . ASP A 1 87 ? 1.581 8.022 1.047 1.00 98.12 87 ASP A N 1
ATOM 697 C CA . ASP A 1 87 ? 0.282 8.631 1.354 1.00 98.12 87 ASP A CA 1
ATOM 698 C C . ASP A 1 87 ? -0.783 7.559 1.654 1.00 98.12 87 ASP A C 1
ATOM 700 O O . ASP A 1 87 ? -1.483 7.621 2.669 1.00 98.12 87 ASP A O 1
ATOM 704 N N . ALA A 1 88 ? -0.860 6.503 0.835 1.00 98.00 88 ALA A N 1
ATOM 705 C CA . ALA A 1 88 ? -1.775 5.384 1.060 1.00 98.00 88 ALA A CA 1
ATOM 706 C C . ALA A 1 88 ? -1.476 4.634 2.375 1.00 98.00 88 ALA A C 1
ATOM 708 O O . ALA A 1 88 ? -2.399 4.193 3.068 1.00 98.00 88 ALA A O 1
ATOM 709 N N . ARG A 1 89 ? -0.202 4.514 2.775 1.00 98.25 89 ARG A N 1
ATOM 710 C CA . ARG A 1 89 ? 0.197 3.938 4.072 1.00 98.25 89 ARG A CA 1
ATOM 711 C C . ARG A 1 89 ? -0.286 4.784 5.243 1.00 98.25 89 ARG A C 1
ATOM 713 O O . ARG A 1 89 ? -0.682 4.222 6.269 1.00 98.25 89 ARG A O 1
ATOM 720 N N . GLU A 1 90 ? -0.248 6.108 5.128 1.00 98.38 90 GLU A N 1
ATOM 721 C CA . GLU A 1 90 ? -0.824 7.003 6.137 1.00 98.38 90 GLU A CA 1
ATOM 722 C C . GLU A 1 90 ? -2.357 6.885 6.180 1.00 98.38 90 GLU A C 1
ATOM 724 O O . GLU A 1 90 ? -2.933 6.764 7.263 1.00 98.38 90 GLU A O 1
ATOM 729 N N . GLU A 1 91 ? -3.036 6.797 5.030 1.00 97.56 91 GLU A N 1
ATOM 730 C CA . GLU A 1 91 ? -4.492 6.592 4.975 1.00 97.56 91 GLU A CA 1
ATOM 731 C C . GLU A 1 91 ? -4.937 5.280 5.642 1.00 97.56 91 GLU A C 1
ATOM 733 O O . GLU A 1 91 ? -5.949 5.255 6.360 1.00 97.56 91 GLU A O 1
ATOM 738 N N . VAL A 1 92 ? -4.188 4.192 5.421 1.00 98.12 92 VAL A N 1
ATOM 739 C CA . VAL A 1 92 ? -4.404 2.892 6.076 1.00 98.12 92 VAL A CA 1
ATOM 740 C C . VAL A 1 92 ? -4.194 3.017 7.583 1.00 98.12 92 VAL A C 1
ATOM 742 O O . VAL A 1 92 ? -5.020 2.529 8.358 1.00 98.12 92 VAL A O 1
ATOM 745 N N . ARG A 1 93 ? -3.123 3.694 8.020 1.00 98.19 93 ARG A N 1
ATOM 746 C CA . ARG A 1 93 ? -2.857 3.932 9.448 1.00 98.19 93 ARG A CA 1
ATOM 747 C C . ARG A 1 93 ? -3.981 4.723 10.108 1.00 98.19 93 ARG A C 1
ATOM 749 O O . ARG A 1 93 ? -4.463 4.310 11.163 1.00 98.19 93 ARG A O 1
ATOM 756 N N . ALA A 1 94 ? -4.441 5.802 9.482 1.00 97.31 94 ALA A N 1
ATOM 757 C CA . ALA A 1 94 ? -5.539 6.618 9.989 1.00 97.31 94 ALA A CA 1
ATOM 758 C C . ALA A 1 94 ? -6.851 5.818 10.092 1.00 97.31 94 ALA A C 1
ATOM 760 O O . ALA A 1 94 ? -7.513 5.842 11.130 1.00 97.31 94 ALA A O 1
ATOM 761 N N . SER A 1 95 ? -7.197 5.042 9.058 1.00 96.81 95 SER A N 1
ATOM 762 C CA . SER A 1 95 ? -8.394 4.186 9.064 1.00 96.81 95 SER A CA 1
ATOM 763 C C . SER A 1 95 ? -8.327 3.098 10.139 1.00 96.81 95 SER A C 1
ATOM 765 O O . SER A 1 95 ? -9.303 2.859 10.849 1.00 96.81 95 SER A O 1
ATOM 767 N N . PHE A 1 96 ? -7.155 2.490 10.333 1.00 97.12 96 PHE A N 1
ATOM 768 C CA . PHE A 1 96 ? -6.948 1.500 11.385 1.00 97.12 96 PHE A CA 1
ATOM 769 C C . PHE A 1 96 ? -7.122 2.096 12.788 1.00 97.12 96 PHE A C 1
ATOM 771 O O . PHE A 1 96 ? -7.759 1.483 13.648 1.00 97.12 96 PHE A O 1
ATOM 778 N N . GLN A 1 97 ? -6.582 3.296 13.029 1.00 97.12 97 GLN A N 1
ATOM 779 C CA . GLN A 1 97 ? -6.774 3.999 14.299 1.00 97.12 97 GLN A CA 1
ATOM 780 C C . GLN A 1 97 ? -8.256 4.278 14.561 1.00 97.12 97 GLN A C 1
ATOM 782 O O . GLN A 1 97 ? -8.726 4.073 15.680 1.00 97.12 97 GLN A O 1
ATOM 787 N N . GLU A 1 98 ? -8.996 4.701 13.538 1.00 94.19 98 GLU A N 1
ATOM 788 C CA . GLU A 1 98 ? -10.424 4.987 13.644 1.00 94.19 98 GLU A CA 1
ATOM 789 C C . GLU A 1 98 ? -11.236 3.725 13.963 1.00 94.19 98 GLU A C 1
ATOM 791 O O . GLU A 1 98 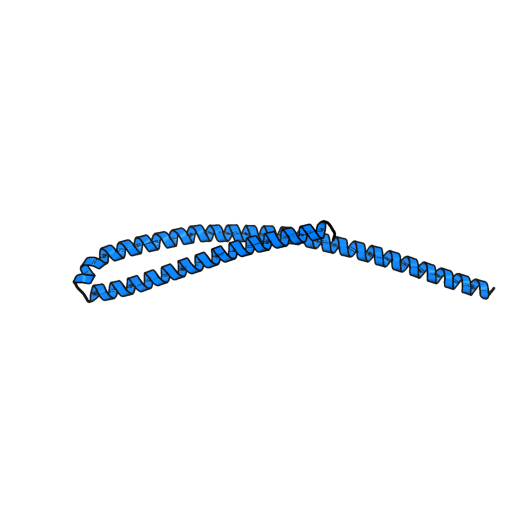? -11.962 3.689 14.959 1.00 94.19 98 GLU A O 1
ATOM 796 N N . LEU A 1 99 ? -11.007 2.632 13.229 1.00 96.00 99 LEU A N 1
ATOM 797 C CA . LEU A 1 99 ? -11.589 1.324 13.535 1.00 96.00 99 LEU A CA 1
ATOM 798 C C . LEU A 1 99 ? -11.308 0.903 14.987 1.00 96.00 99 LEU A C 1
ATOM 800 O O . LEU A 1 99 ? -12.198 0.406 15.686 1.00 96.00 99 LEU A O 1
ATOM 804 N N . LYS A 1 100 ? -10.083 1.127 15.479 1.00 96.44 100 LYS A N 1
ATOM 805 C CA . LYS A 1 100 ? -9.703 0.734 16.839 1.00 96.44 100 LYS A CA 1
ATOM 806 C C . LYS A 1 100 ? -10.469 1.502 17.916 1.00 96.44 100 LYS A C 1
ATOM 808 O O . LYS A 1 100 ? -10.774 0.922 18.967 1.00 96.44 100 LYS A O 1
ATOM 813 N N . LYS A 1 101 ? -10.816 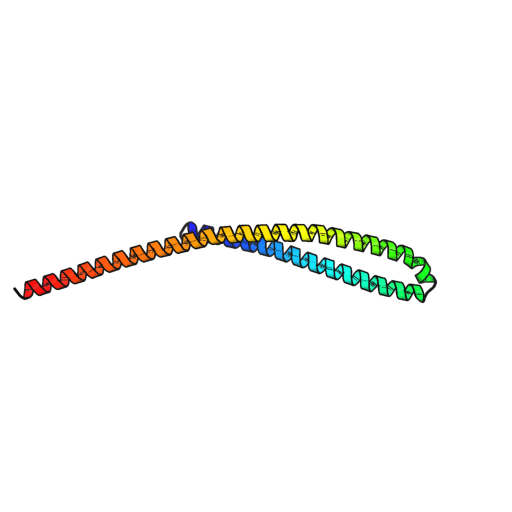2.769 17.671 1.00 94.56 101 LYS A N 1
ATOM 814 C CA . LYS A 1 101 ? -11.669 3.555 18.577 1.00 94.56 101 LYS A CA 1
ATOM 815 C C . LYS A 1 101 ? -13.047 2.909 18.708 1.00 94.56 101 LYS A C 1
ATOM 817 O O . LYS A 1 101 ? -13.482 2.656 19.833 1.00 94.56 101 LYS A O 1
ATOM 822 N N . TYR A 1 102 ? -13.683 2.555 17.588 1.00 92.81 102 TYR A N 1
ATOM 823 C CA . TYR A 1 102 ? -15.000 1.907 17.600 1.00 92.81 102 TYR A CA 1
ATOM 824 C C . TYR A 1 102 ? -14.974 0.528 18.259 1.00 92.81 102 TYR A C 1
ATOM 826 O O . TYR A 1 102 ? -15.820 0.244 19.104 1.00 92.81 102 TYR A O 1
ATOM 834 N N . GLN A 1 103 ? -13.961 -0.294 17.975 1.00 92.69 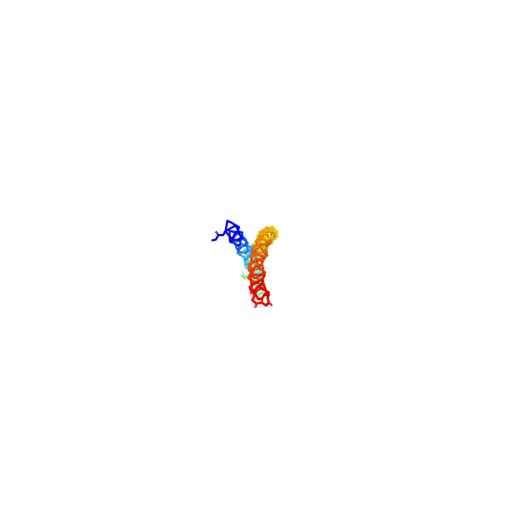103 GLN A N 1
ATOM 835 C CA . GLN A 1 103 ? -13.790 -1.590 18.646 1.00 92.69 103 GLN A CA 1
ATOM 836 C C . GLN A 1 103 ? -13.630 -1.443 20.166 1.00 92.69 103 GLN A C 1
ATOM 838 O O . GLN A 1 103 ? -14.164 -2.231 20.948 1.00 92.69 103 GLN A O 1
ATOM 843 N N . THR A 1 104 ? -12.898 -0.418 20.611 1.00 94.75 104 THR A N 1
ATOM 844 C CA . THR A 1 104 ? -12.718 -0.141 22.043 1.00 94.75 104 THR A CA 1
ATOM 845 C C . THR A 1 104 ? -14.029 0.309 22.687 1.00 94.75 104 THR A C 1
ATOM 847 O O . THR A 1 104 ? -14.351 -0.122 23.798 1.00 94.75 104 THR A O 1
ATOM 850 N N . ALA A 1 105 ? -14.810 1.143 21.996 1.00 92.31 105 ALA A N 1
ATOM 851 C CA . ALA A 1 105 ? -16.141 1.540 22.441 1.00 92.31 105 ALA A CA 1
ATOM 852 C C . ALA A 1 105 ? -17.079 0.325 22.561 1.00 92.31 105 ALA A C 1
ATOM 854 O O . ALA A 1 105 ? -17.719 0.161 23.600 1.00 92.31 105 ALA A O 1
ATOM 855 N N . GLU A 1 106 ? -17.083 -0.569 21.568 1.00 91.88 106 GLU A N 1
ATOM 856 C CA . GLU A 1 106 ? -17.913 -1.781 21.560 1.00 91.88 106 GLU A CA 1
ATOM 857 C C . GLU A 1 106 ? -17.545 -2.722 22.709 1.00 91.88 106 GLU A C 1
ATOM 859 O O . GLU A 1 106 ? -18.407 -3.156 23.474 1.00 91.88 106 GLU A O 1
ATOM 864 N N . SER A 1 107 ? 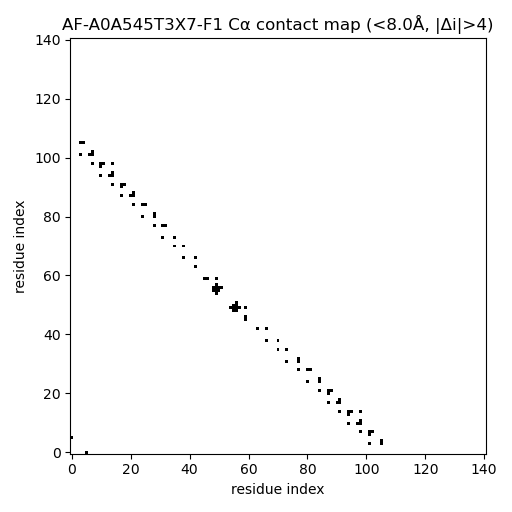-16.249 -2.970 22.909 1.00 91.81 107 SER A N 1
ATOM 865 C CA . SER A 1 107 ? -15.756 -3.773 24.031 1.00 91.81 107 SER A CA 1
ATOM 866 C C . SER A 1 107 ? -16.164 -3.180 25.386 1.00 91.81 107 SER A C 1
ATOM 868 O O . SER A 1 107 ? -16.521 -3.906 26.320 1.00 91.81 107 SER A O 1
ATOM 870 N N . ASN A 1 108 ? -16.130 -1.852 25.520 1.00 93.00 108 ASN A N 1
ATOM 871 C CA . ASN A 1 108 ? -16.565 -1.173 26.738 1.00 93.00 108 ASN A CA 1
ATOM 872 C C . ASN A 1 108 ? -18.075 -1.300 26.972 1.00 93.00 108 ASN A C 1
ATOM 874 O O . ASN A 1 108 ? -18.482 -1.512 28.117 1.00 93.00 108 ASN A O 1
ATOM 878 N N . GLU A 1 109 ? -18.891 -1.188 25.925 1.00 90.25 109 GLU A N 1
ATOM 879 C CA . GLU A 1 109 ? -20.341 -1.384 25.993 1.00 90.25 109 GLU A CA 1
ATOM 880 C C . GLU A 1 109 ? -20.679 -2.819 26.414 1.00 90.25 109 GLU A C 1
ATOM 882 O O . GLU A 1 109 ? -21.372 -3.023 27.412 1.00 90.25 109 GLU A O 1
ATOM 887 N N . LEU A 1 110 ? -20.085 -3.816 25.753 1.00 90.94 110 LEU A N 1
ATOM 888 C CA . LEU A 1 110 ? -20.251 -5.233 26.089 1.00 90.94 110 LEU A CA 1
ATOM 889 C C . LEU A 1 110 ? -19.867 -5.527 27.543 1.00 90.94 110 LEU A C 1
ATOM 891 O O . LEU A 1 110 ? -20.580 -6.245 28.250 1.00 90.94 110 LEU A O 1
ATOM 895 N N . ARG A 1 111 ? -18.768 -4.937 28.031 1.00 93.38 111 ARG A N 1
ATOM 896 C CA . ARG A 1 111 ? -18.348 -5.074 29.432 1.00 93.38 111 ARG A CA 1
ATOM 897 C C . ARG A 1 111 ? -19.372 -4.474 30.397 1.00 93.38 111 ARG A C 1
ATOM 899 O O . ARG A 1 111 ? -19.656 -5.086 31.428 1.00 93.38 111 ARG A O 1
ATOM 906 N N . ARG A 1 112 ? -19.937 -3.304 30.077 1.00 92.94 112 ARG A N 1
ATOM 907 C CA . ARG A 1 112 ? -20.981 -2.659 30.894 1.00 92.94 112 ARG A CA 1
ATOM 908 C C . ARG A 1 112 ? -22.249 -3.505 30.935 1.00 92.94 112 ARG A C 1
ATOM 910 O O . ARG A 1 112 ? -22.789 -3.709 32.019 1.00 92.94 112 ARG A O 1
ATOM 917 N N . GLU A 1 113 ? -22.691 -4.033 29.800 1.00 92.06 113 GLU A N 1
ATOM 918 C CA . GLU A 1 113 ? -23.881 -4.887 29.737 1.00 92.06 113 GLU A CA 1
ATOM 919 C C . GLU A 1 113 ? -23.679 -6.206 30.489 1.00 92.06 113 GLU A C 1
ATOM 921 O O . GLU A 1 113 ? -24.537 -6.607 31.280 1.00 92.06 113 GLU A O 1
ATOM 926 N N . LYS A 1 114 ? -22.502 -6.832 30.365 1.00 94.00 114 LYS A N 1
ATOM 927 C CA . LYS A 1 114 ? -22.149 -8.024 31.150 1.00 94.00 114 LYS A CA 1
ATOM 928 C C . LYS A 1 114 ? -22.151 -7.738 32.654 1.00 94.00 114 LYS A C 1
ATOM 930 O O . LYS A 1 114 ? -22.701 -8.526 33.418 1.00 94.00 114 LYS A O 1
ATOM 935 N N . ALA A 1 115 ? -21.591 -6.605 33.082 1.00 95.12 115 ALA A N 1
ATOM 936 C CA . ALA A 1 115 ? -21.581 -6.207 34.489 1.00 95.12 115 ALA A CA 1
ATOM 937 C C . ALA A 1 115 ? -22.994 -5.925 35.027 1.00 95.12 115 ALA A C 1
ATOM 939 O O . ALA A 1 115 ? -23.330 -6.357 36.129 1.00 95.12 115 ALA A O 1
ATOM 940 N N . LYS A 1 116 ? -23.852 -5.250 34.247 1.00 94.62 116 LYS A N 1
ATOM 941 C CA . LYS A 1 116 ? -25.264 -5.031 34.608 1.00 94.62 116 LYS A CA 1
ATOM 942 C C . LYS A 1 116 ? -26.010 -6.352 34.758 1.00 94.62 116 LYS A C 1
ATOM 944 O O . LYS A 1 116 ? -26.754 -6.516 35.722 1.00 94.62 116 LYS A O 1
ATOM 949 N N . ARG A 1 117 ? -25.808 -7.289 33.828 1.00 94.12 117 ARG A N 1
ATOM 950 C CA . ARG A 1 117 ? -26.425 -8.616 33.876 1.00 94.12 117 ARG A CA 1
ATOM 951 C C . ARG A 1 117 ? -25.971 -9.400 35.106 1.00 94.12 117 ARG A C 1
ATOM 953 O O . ARG A 1 117 ? -26.824 -9.844 35.863 1.00 94.12 117 ARG A O 1
ATOM 960 N N . ALA A 1 118 ? -24.664 -9.464 35.358 1.00 95.00 118 ALA A N 1
ATOM 961 C CA . ALA A 1 118 ? -24.110 -10.119 36.542 1.00 95.00 118 ALA A CA 1
ATOM 962 C C . ALA A 1 118 ? -24.644 -9.505 37.847 1.00 95.00 118 ALA A C 1
ATOM 964 O O . ALA A 1 118 ? -25.000 -10.231 38.769 1.00 95.00 118 ALA A O 1
ATOM 965 N N . LYS A 1 119 ? -24.779 -8.171 37.916 1.00 95.44 119 LYS A N 1
ATOM 966 C CA . LYS A 1 119 ? -25.370 -7.494 39.079 1.00 95.44 119 LYS A CA 1
ATOM 967 C C . LYS A 1 119 ? -26.836 -7.887 39.294 1.00 95.44 119 LYS A C 1
ATOM 969 O O . LYS A 1 119 ? -27.223 -8.136 40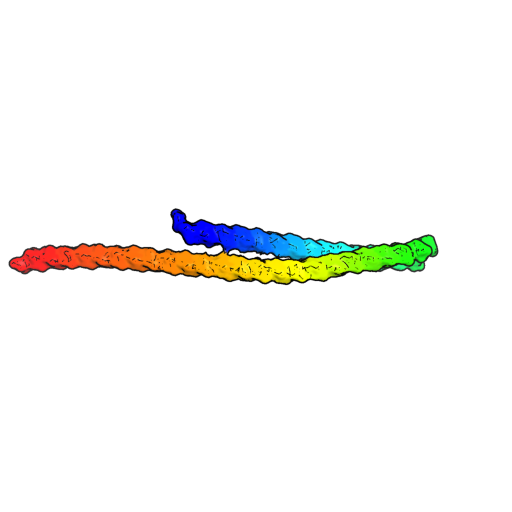.430 1.00 95.44 119 LYS A O 1
ATOM 974 N N . ARG A 1 120 ? -27.643 -7.951 38.228 1.00 94.88 120 ARG A N 1
ATOM 975 C CA . ARG A 1 120 ? -29.052 -8.384 38.308 1.00 94.88 120 ARG A CA 1
ATOM 976 C C . ARG A 1 120 ? -29.170 -9.848 38.737 1.00 94.88 120 ARG A C 1
ATOM 978 O O . ARG A 1 120 ? -30.006 -10.164 39.573 1.00 94.88 120 ARG A O 1
ATOM 985 N N . GLU A 1 121 ? -28.326 -10.719 38.188 1.00 94.25 121 GLU A N 1
ATOM 986 C CA . GLU A 1 121 ? -28.274 -12.139 38.555 1.00 94.25 121 GLU A CA 1
ATOM 987 C C . GLU A 1 121 ? -27.879 -12.314 40.031 1.00 94.25 121 GLU A C 1
ATOM 989 O O . GLU A 1 121 ? -28.549 -13.049 40.751 1.00 94.25 121 GLU A O 1
ATOM 994 N N . GLN A 1 122 ? -26.876 -11.571 40.515 1.00 94.50 122 GLN A N 1
ATOM 995 C CA . GLN A 1 122 ? -26.483 -11.583 41.928 1.00 94.50 122 GLN A CA 1
ATOM 996 C C . GLN A 1 122 ? -27.625 -11.126 42.844 1.00 94.50 122 GLN A C 1
ATOM 998 O O . GLN A 1 122 ? -27.934 -11.808 43.814 1.00 94.50 122 GLN A O 1
ATOM 1003 N N . GLN A 1 123 ? -28.294 -10.016 42.512 1.00 95.69 123 GLN A N 1
ATOM 1004 C CA . GLN A 1 123 ? -29.430 -9.509 43.291 1.00 95.69 123 GLN A CA 1
ATOM 1005 C C . GLN A 1 123 ? -30.565 -10.538 43.388 1.00 95.69 123 GLN A C 1
ATOM 1007 O O . GLN A 1 123 ? -31.104 -10.754 44.471 1.00 95.69 123 GLN A O 1
ATOM 1012 N N . ALA A 1 124 ? -30.887 -11.221 42.286 1.00 94.62 124 ALA A N 1
ATOM 1013 C CA . ALA A 1 124 ? -31.900 -12.273 42.284 1.00 94.62 124 ALA A CA 1
ATOM 1014 C C . ALA A 1 124 ? -31.498 -13.476 43.161 1.00 94.62 124 ALA A C 1
ATOM 1016 O O . ALA A 1 124 ? -32.329 -14.018 43.891 1.00 94.62 124 ALA A O 1
ATOM 1017 N N . LEU A 1 125 ? -30.225 -13.888 43.127 1.00 94.31 125 LEU A N 1
ATOM 1018 C CA . LEU A 1 125 ? -29.709 -14.967 43.978 1.00 94.31 125 LEU A CA 1
ATOM 1019 C C . LEU A 1 125 ? -29.736 -14.589 45.466 1.00 94.31 125 LEU A C 1
ATOM 1021 O O . LEU A 1 125 ? -30.149 -15.406 46.294 1.00 94.31 125 LEU A O 1
ATOM 1025 N N . ASP A 1 126 ? -29.359 -13.355 45.798 1.00 94.75 126 ASP A N 1
ATOM 1026 C CA . ASP A 1 126 ? -29.386 -12.836 47.167 1.00 94.75 126 ASP A CA 1
ATOM 1027 C C . ASP A 1 126 ? -30.826 -12.796 47.714 1.00 94.75 126 ASP A C 1
ATOM 1029 O O . ASP A 1 126 ? -31.081 -13.236 48.839 1.00 94.75 126 ASP A O 1
ATOM 1033 N N . GLU A 1 127 ? -31.797 -12.349 46.908 1.00 93.94 127 GLU A N 1
ATOM 1034 C CA . GLU A 1 127 ? -33.222 -12.362 47.266 1.00 93.94 127 GLU A CA 1
ATOM 1035 C C . GLU A 1 127 ? -33.739 -13.780 47.547 1.00 93.94 127 GLU A C 1
ATOM 1037 O O . GLU A 1 127 ? -34.431 -14.011 48.547 1.00 93.94 127 GLU A O 1
ATOM 1042 N N . VAL A 1 128 ? -33.382 -14.757 46.707 1.00 94.31 128 VAL A N 1
ATOM 1043 C CA . VAL A 1 128 ? -33.730 -16.170 46.926 1.00 94.31 128 VAL A CA 1
ATOM 1044 C C . VAL A 1 128 ? -33.098 -16.690 48.220 1.00 94.31 128 VAL A C 1
ATOM 1046 O O . VAL A 1 128 ? -33.791 -17.316 49.028 1.00 94.31 128 VAL A O 1
ATOM 1049 N N . GLY A 1 129 ? -31.819 -16.391 48.460 1.00 93.44 129 GLY A N 1
ATOM 1050 C CA . GLY A 1 129 ? -31.106 -16.773 49.680 1.00 93.44 129 GLY A CA 1
ATOM 1051 C C . GLY A 1 129 ? -31.757 -16.212 50.947 1.00 93.44 129 GLY A C 1
ATOM 1052 O O . GLY A 1 129 ? -32.013 -16.956 51.899 1.00 93.44 129 GLY A O 1
ATOM 1053 N N . LEU A 1 130 ? -32.115 -14.924 50.938 1.00 93.81 130 LEU A N 1
ATOM 1054 C CA . LEU A 1 130 ? -32.815 -14.264 52.044 1.00 93.81 130 LEU A CA 1
ATOM 1055 C C . LEU A 1 130 ? -34.197 -14.875 52.297 1.00 93.81 130 LEU A C 1
ATOM 1057 O O . LEU A 1 130 ? -34.574 -15.092 53.451 1.00 93.81 130 LEU A O 1
ATOM 1061 N N . ASN A 1 131 ? -34.955 -15.177 51.242 1.00 92.31 131 ASN A N 1
ATOM 1062 C CA . ASN A 1 131 ? -36.271 -15.805 51.364 1.00 92.31 131 ASN A CA 1
ATOM 1063 C C . ASN A 1 131 ? -36.181 -17.225 51.943 1.00 92.31 131 ASN A C 1
ATOM 1065 O O . ASN A 1 131 ? -36.980 -17.593 52.810 1.00 92.31 131 ASN A O 1
ATOM 1069 N N . LEU A 1 132 ? -35.195 -18.018 51.515 1.00 91.69 132 LEU A N 1
ATOM 1070 C CA . LEU A 1 132 ? -34.929 -19.347 52.073 1.00 91.69 132 LEU A CA 1
ATOM 1071 C C . LEU A 1 132 ? -34.527 -19.272 53.549 1.00 91.69 132 LEU A C 1
ATOM 1073 O O . LEU A 1 132 ? -35.025 -20.062 54.356 1.00 91.69 132 LEU A O 1
ATOM 1077 N N . TYR A 1 133 ? -33.673 -18.309 53.910 1.00 90.62 133 TYR A N 1
ATOM 1078 C CA . TYR A 1 133 ? -33.282 -18.076 55.297 1.00 90.62 133 TYR A CA 1
ATOM 1079 C C . TYR A 1 133 ? -34.499 -17.740 56.165 1.00 90.62 133 TYR A C 1
ATOM 1081 O O . TYR A 1 133 ? -34.747 -18.458 57.131 1.00 90.62 133 TYR A O 1
ATOM 1089 N N . ARG A 1 134 ? -35.317 -16.749 55.770 1.00 90.06 134 ARG A N 1
ATOM 1090 C CA . ARG A 1 134 ? -36.541 -16.354 56.496 1.00 90.06 134 ARG A CA 1
ATOM 1091 C C . ARG A 1 134 ? -37.500 -17.525 56.716 1.00 90.06 134 ARG A C 1
ATOM 1093 O O . ARG A 1 134 ? -38.013 -17.704 57.817 1.00 90.06 134 ARG A O 1
ATOM 1100 N N . ARG A 1 135 ? -37.723 -18.356 55.689 1.00 88.75 135 ARG A N 1
ATOM 1101 C CA . ARG A 1 135 ? -38.568 -19.560 55.803 1.00 88.75 135 ARG A CA 1
ATOM 1102 C C . ARG A 1 135 ? -38.012 -20.569 56.807 1.00 88.75 135 ARG A C 1
ATOM 1104 O O . ARG A 1 135 ? -38.784 -21.231 57.495 1.00 88.75 135 ARG A O 1
ATOM 1111 N N . ARG A 1 136 ? -36.686 -20.717 56.886 1.00 88.62 136 ARG A N 1
ATOM 1112 C CA . ARG A 1 136 ? -36.037 -21.632 57.835 1.00 88.62 136 ARG A CA 1
ATOM 1113 C C . ARG A 1 136 ? -36.146 -21.125 59.272 1.00 88.62 136 ARG A C 1
ATOM 1115 O O . ARG A 1 136 ? -36.416 -21.937 60.150 1.00 88.62 136 ARG A O 1
ATOM 1122 N N . THR A 1 137 ? -35.952 -19.830 59.519 1.00 86.56 137 THR A N 1
ATOM 1123 C CA . THR A 1 137 ? -36.108 -19.243 60.861 1.00 86.56 137 THR A CA 1
ATOM 1124 C C . THR A 1 137 ? -37.555 -19.305 61.337 1.00 86.56 137 THR A C 1
ATOM 1126 O O . THR A 1 137 ? -37.785 -19.723 62.463 1.00 86.56 137 THR A O 1
ATOM 1129 N N . ALA A 1 138 ? -38.527 -19.016 60.466 1.00 80.69 138 ALA A N 1
ATOM 1130 C CA . ALA A 1 138 ? -39.951 -19.109 60.802 1.00 80.69 138 ALA A CA 1
ATOM 1131 C C . ALA A 1 138 ? -40.439 -20.537 61.119 1.00 80.69 138 ALA A C 1
ATOM 1133 O O . ALA A 1 138 ? -41.453 -20.692 61.777 1.00 80.69 138 ALA A O 1
ATOM 1134 N N . ARG A 1 139 ? -39.742 -21.584 60.651 1.00 73.44 139 ARG A N 1
ATOM 1135 C CA . ARG A 1 139 ? -40.035 -22.988 61.008 1.00 73.44 139 ARG A CA 1
ATOM 1136 C C . ARG A 1 139 ? -39.372 -23.451 62.308 1.00 73.44 139 ARG A C 1
ATOM 1138 O O . ARG A 1 139 ? -39.644 -24.561 62.750 1.00 73.44 139 ARG A O 1
ATOM 1145 N N . ARG A 1 140 ? -38.413 -22.681 62.830 1.00 63.12 140 ARG A N 1
ATOM 1146 C CA . ARG A 1 140 ? -37.657 -23.005 64.051 1.00 63.12 140 ARG A CA 1
ATOM 1147 C C . ARG A 1 140 ? -38.155 -22.245 65.282 1.00 63.12 140 ARG A C 1
ATOM 1149 O O . ARG A 1 140 ? -37.761 -22.624 66.379 1.00 63.12 140 ARG A O 1
ATOM 1156 N N . ALA A 1 141 ? -38.937 -21.187 65.082 1.00 55.88 141 ALA A N 1
ATOM 1157 C CA . ALA A 1 141 ? -39.717 -20.512 66.116 1.00 55.88 141 ALA A CA 1
ATOM 1158 C C . ALA A 1 141 ? -41.081 -21.199 66.250 1.00 55.88 141 ALA A C 1
ATOM 1160 O O . ALA A 1 141 ? -41.582 -21.254 67.390 1.00 55.88 141 ALA A O 1
#

Solvent-accessible surface area (backbone atoms only — not comparable to full-atom values): 7423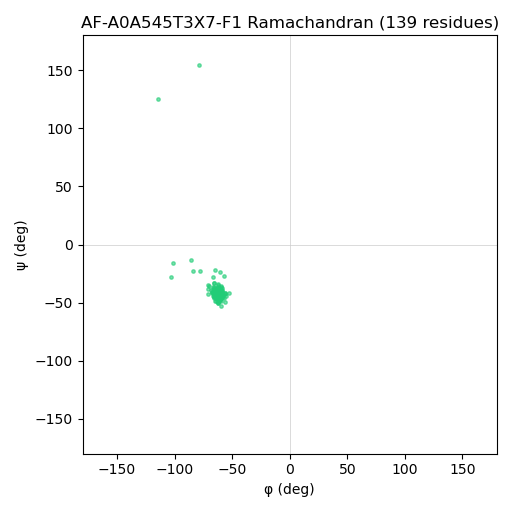 Å² total; per-residue (Å²): 132,57,75,64,59,55,49,38,52,52,38,48,49,55,30,51,51,40,47,50,54,37,52,53,50,52,54,49,47,55,49,52,53,51,51,49,52,51,51,53,53,51,49,57,52,50,54,54,49,27,73,75,34,75,73,43,43,71,51,40,62,65,52,52,53,53,49,51,52,51,50,49,54,50,52,55,50,46,53,56,48,51,53,52,45,54,54,36,52,50,52,34,51,54,36,48,54,53,32,50,52,47,50,52,52,49,54,51,49,54,50,50,52,51,50,53,49,52,51,53,53,48,51,54,50,50,53,50,50,53,53,54,49,53,56,53,52,65,73,74,108

Foldseek 3Di:
DDPLVVVLVVLVVVLVVLVVVLVVLVVVLVVLVVVLVVLVVVLVVLVVVLVVDVVSVVCNVVVVVVSVVVNVVSVVVSVVSVVVSVVSVVVSVVSVVVSVVSVVVVVVVVVVVVVVVVVVVVVVVVVVVVVVVVVVVVVVD

pLDDT: mean 93.88, std 6.53, range [55.88, 98.56]

Sequence (141 aa):
MTALNSLVRVHQWELDEKRQKLADMERLLDKLQNDLMQIEQAYESEKKIATTSPEAAAAFPNYADAVKLRRKRIQDSMQVLSVSIEDAREEVRASFQELKKYQTAESNELRREKAKRAKREQQALDEVGLNLYRRRTARRA

Nearest PDB structures (foldseek):
  5sxc-assembly1_B  TM=4.847E-01  e=2.012E-01  Homo sapiens
  7n6g-assembly1_3H  TM=6.826E-01  e=1.911E+00  Chlamydomonas reinhardtii
  4mh6-assembly1_A  TM=4.278E-01  e=8.476E-01  Vibrio parahaemolyticus RIMD 2210633
  5xg2-assembly1_A  TM=3.890E-01  e=6.601E-01  Pyrococcus yayanosii CH1

InterPro domains:
  IPR012823 Flagellar export FliJ [PF02050] (3-136)
  IPR053716 Flagellar assembly and chemotaxis effector [G3DSA:1.10.287.1700] (2-137)